Protein AF-A0A6B3C8F9-F1 (afdb_monomer)

Secondary structure (DSSP, 8-state):
-HHHHHHHHHHHHTTS-HHHHT----S----EEE---TTS-HHHHHHHHHHHHHTT-SEEEEE---SSHHHHHHHHHHHHHHHTT--EEEE-TT---HHHHHHHHHHHGGG--S-EE--S-TT-HHHHHHHHTT-SS-EEE-TT---HHHHHHHHHTT--SEE---TTT-

Structure (mmCIF, N/CA/C/O backbone):
data_AF-A0A6B3C8F9-F1
#
_entry.id   AF-A0A6B3C8F9-F1
#
loop_
_atom_site.group_PDB
_atom_site.id
_atom_site.type_symbol
_atom_site.label_atom_id
_atom_site.label_alt_id
_atom_site.label_comp_id
_atom_site.label_asym_id
_atom_site.label_entity_id
_atom_site.label_seq_id
_atom_site.pdbx_PDB_ins_code
_atom_site.Cartn_x
_atom_site.Cartn_y
_atom_site.Cartn_z
_atom_site.occupancy
_atom_site.B_iso_or_equiv
_atom_site.auth_seq_id
_atom_site.auth_comp_id
_atom_site.auth_asym_id
_atom_site.auth_atom_id
_atom_site.pdbx_PDB_model_num
ATOM 1 N N . ALA A 1 1 ? -6.587 15.808 13.532 1.00 90.06 1 ALA A N 1
ATOM 2 C CA . ALA A 1 1 ? -5.913 16.178 14.806 1.00 90.06 1 ALA A CA 1
ATOM 3 C C . ALA A 1 1 ? -6.893 16.404 15.962 1.00 90.06 1 ALA A C 1
ATOM 5 O O . ALA A 1 1 ? -6.823 15.661 16.931 1.00 90.06 1 ALA A O 1
ATOM 6 N N . VAL A 1 2 ? -7.802 17.388 15.885 1.00 97.06 2 VAL A N 1
ATOM 7 C CA . VAL A 1 2 ? -8.781 17.648 16.966 1.00 97.06 2 VAL A CA 1
ATOM 8 C C . VAL A 1 2 ? -9.699 16.448 17.201 1.00 97.06 2 VAL A C 1
ATOM 10 O O . VAL A 1 2 ? -9.860 16.037 18.341 1.00 97.06 2 VAL A O 1
ATOM 13 N N . ASP A 1 3 ? -10.229 15.847 16.134 1.00 96.31 3 ASP A N 1
ATOM 14 C CA . ASP A 1 3 ? -11.099 14.667 16.228 1.00 96.31 3 ASP A CA 1
ATOM 15 C C . ASP A 1 3 ? -10.426 13.495 16.972 1.00 96.31 3 ASP A C 1
ATOM 17 O O . ASP A 1 3 ? -10.967 12.990 17.952 1.00 96.31 3 ASP A O 1
ATOM 21 N N . ILE A 1 4 ? -9.177 13.164 16.615 1.00 97.12 4 ILE A N 1
ATOM 22 C CA . ILE A 1 4 ? -8.362 12.158 17.322 1.00 97.12 4 ILE A CA 1
ATOM 23 C C . ILE A 1 4 ? -8.268 12.466 18.825 1.00 97.12 4 ILE A C 1
ATOM 25 O O . ILE A 1 4 ? -8.414 11.564 19.648 1.00 97.12 4 ILE A O 1
ATOM 29 N N . ALA A 1 5 ? -8.039 13.730 19.198 1.00 97.50 5 ALA A N 1
ATOM 30 C CA . ALA A 1 5 ? -7.955 14.127 20.604 1.00 97.50 5 ALA A CA 1
ATOM 31 C C . ALA A 1 5 ? -9.301 13.975 21.336 1.00 97.50 5 ALA A C 1
ATOM 33 O O . ALA A 1 5 ? -9.321 13.585 22.502 1.00 97.50 5 ALA A O 1
ATOM 34 N N . VAL A 1 6 ? -10.420 14.241 20.656 1.00 98.06 6 VAL A N 1
ATOM 35 C CA . VAL A 1 6 ? -11.769 14.032 21.204 1.00 98.06 6 VAL A CA 1
ATOM 36 C C . VAL A 1 6 ? -12.034 12.544 21.434 1.00 98.06 6 VAL A C 1
ATOM 38 O O . VAL A 1 6 ? -12.505 12.173 22.508 1.00 98.06 6 VAL A O 1
ATOM 41 N N . TRP A 1 7 ? -11.686 11.680 20.477 1.00 98.00 7 TRP A N 1
ATOM 42 C CA . TRP A 1 7 ? -11.837 10.230 20.629 1.00 98.00 7 TRP A CA 1
ATOM 43 C C . TRP A 1 7 ? -10.957 9.648 21.737 1.00 98.00 7 TRP A C 1
ATOM 45 O O . TRP A 1 7 ? -11.421 8.804 22.505 1.00 98.00 7 TRP A O 1
ATOM 55 N N . ASP A 1 8 ? -9.714 10.118 21.861 1.00 98.00 8 ASP A N 1
ATOM 56 C CA . ASP A 1 8 ? -8.815 9.746 22.957 1.00 98.00 8 ASP A CA 1
ATOM 57 C C . ASP A 1 8 ? -9.386 10.169 24.322 1.00 98.00 8 ASP A C 1
ATOM 59 O O . ASP A 1 8 ? -9.448 9.357 25.249 1.00 98.00 8 ASP A O 1
ATOM 63 N N . ALA A 1 9 ? -9.878 11.408 24.439 1.00 98.31 9 ALA A N 1
ATOM 64 C CA . ALA A 1 9 ? -10.509 11.898 25.662 1.00 98.31 9 ALA A CA 1
ATOM 65 C C . ALA A 1 9 ? -11.756 11.079 26.033 1.00 98.31 9 ALA A C 1
ATOM 67 O O . ALA A 1 9 ? -11.899 10.673 27.186 1.00 98.31 9 ALA A O 1
ATOM 68 N N . LEU A 1 10 ? -12.612 10.771 25.055 1.00 98.50 10 LEU A N 1
ATOM 69 C CA . LEU A 1 10 ? -13.823 9.974 25.255 1.00 98.50 10 LEU A CA 1
ATOM 70 C C . LEU A 1 10 ? -13.508 8.538 25.706 1.00 98.50 10 LEU A C 1
ATOM 72 O O . LEU A 1 10 ? -14.166 8.010 26.604 1.00 98.50 10 LEU A O 1
ATOM 76 N N . ALA A 1 11 ? -12.502 7.897 25.106 1.00 98.38 11 ALA A N 1
ATOM 77 C CA . ALA A 1 11 ? -12.069 6.557 25.497 1.00 98.38 11 ALA A CA 1
ATOM 78 C C . ALA A 1 11 ? -11.537 6.538 26.941 1.00 98.38 11 ALA A C 1
ATOM 80 O O . ALA A 1 11 ? -11.911 5.668 27.733 1.00 98.38 11 ALA A O 1
ATOM 81 N N . LYS A 1 12 ? -10.734 7.547 27.309 1.00 98.44 12 LYS A N 1
ATOM 82 C CA . LYS A 1 12 ? -10.203 7.723 28.669 1.00 98.44 12 LYS A CA 1
ATOM 83 C C . LYS A 1 12 ? -11.298 7.991 29.697 1.00 98.44 12 LYS A C 1
ATOM 85 O O . LYS A 1 12 ? -11.279 7.365 30.752 1.00 98.44 12 LYS A O 1
ATOM 90 N N . GLU A 1 13 ? -12.258 8.862 29.389 1.00 98.50 13 GLU A N 1
ATOM 91 C CA . GLU A 1 13 ? -13.405 9.150 30.262 1.00 98.50 13 GLU A CA 1
ATOM 92 C C . GLU A 1 13 ? -14.216 7.881 30.553 1.00 98.50 13 GLU A C 1
ATOM 94 O O . GLU A 1 13 ? -14.624 7.638 31.687 1.00 98.50 13 GLU A O 1
ATOM 99 N N . ARG A 1 14 ? -14.403 7.030 29.539 1.00 97.94 14 ARG A N 1
ATOM 100 C CA . ARG A 1 14 ? -15.131 5.761 29.668 1.00 97.94 14 ARG A CA 1
ATOM 101 C C . ARG A 1 14 ? -14.298 4.619 30.249 1.00 97.94 14 ARG A C 1
ATOM 103 O O . ARG A 1 14 ? -14.850 3.550 30.495 1.00 97.94 14 ARG A O 1
ATOM 110 N N . GLY A 1 15 ? -12.995 4.814 30.451 1.00 98.31 15 GLY A N 1
ATOM 111 C CA . GLY A 1 15 ? -12.092 3.787 30.967 1.00 98.31 15 GLY A CA 1
ATOM 112 C C . GLY A 1 15 ? -11.953 2.564 30.055 1.00 98.31 15 GLY A C 1
ATOM 113 O O . GLY A 1 15 ? -11.697 1.469 30.552 1.00 98.31 15 GLY A O 1
ATOM 114 N N . VAL A 1 16 ? -12.135 2.724 28.739 1.00 98.19 16 VAL A N 1
ATOM 115 C CA . VAL A 1 16 ? -12.044 1.627 27.759 1.00 98.19 16 VAL A CA 1
ATOM 116 C C . VAL A 1 16 ? -10.982 1.916 26.695 1.00 98.19 16 VAL A C 1
ATOM 118 O O . VAL A 1 16 ? -10.763 3.077 26.347 1.00 98.19 16 VAL A O 1
ATOM 121 N N . PRO A 1 17 ? -10.321 0.892 26.128 1.00 97.38 17 PRO A N 1
ATOM 122 C CA . PRO A 1 17 ? -9.465 1.079 24.961 1.00 97.38 17 PRO A CA 1
ATOM 123 C C . PRO A 1 17 ? -10.244 1.657 23.770 1.00 97.38 17 PRO A C 1
ATOM 125 O O . PRO A 1 17 ? -11.387 1.271 23.521 1.00 97.38 17 PRO A O 1
ATOM 128 N N . LEU A 1 18 ? -9.603 2.519 22.971 1.00 96.69 18 LEU A N 1
ATOM 129 C CA . LEU A 1 18 ? -10.226 3.120 21.781 1.00 96.69 18 LEU A CA 1
ATOM 130 C C . LEU A 1 18 ? -10.775 2.061 20.810 1.00 96.69 18 LEU A C 1
ATOM 132 O O . LEU A 1 18 ? -11.856 2.231 20.259 1.00 96.69 18 LEU A O 1
ATOM 136 N N . ALA A 1 19 ? -10.062 0.944 20.641 1.00 96.56 19 ALA A N 1
ATOM 137 C CA . ALA A 1 19 ? -10.514 -0.156 19.794 1.00 96.56 19 ALA A CA 1
ATOM 138 C C . ALA A 1 19 ? -11.876 -0.717 20.236 1.00 96.56 19 ALA A C 1
ATOM 140 O O . ALA A 1 19 ? -12.696 -1.039 19.385 1.00 96.56 19 ALA A O 1
ATOM 141 N N . ASP A 1 20 ? -12.140 -0.803 21.542 1.00 96.94 20 ASP A N 1
ATOM 142 C CA . ASP A 1 20 ? -13.417 -1.298 22.066 1.00 96.94 20 ASP A CA 1
ATOM 143 C C . ASP A 1 20 ? -14.528 -0.268 21.877 1.00 96.94 20 ASP A C 1
ATOM 145 O O . ASP A 1 20 ? -15.637 -0.620 21.479 1.00 96.94 20 ASP A O 1
ATOM 149 N N . LEU A 1 21 ? -14.205 1.015 22.062 1.00 97.12 21 LEU A N 1
ATOM 150 C CA . LEU A 1 21 ? -15.125 2.117 21.792 1.00 97.12 21 LEU A CA 1
ATOM 151 C C . LEU A 1 21 ? -15.558 2.173 20.314 1.00 97.12 21 LEU A C 1
ATOM 153 O O . LEU A 1 21 ? -16.713 2.484 20.032 1.00 97.12 21 LEU A O 1
ATOM 157 N N . LEU A 1 22 ? -14.652 1.844 19.387 1.00 95.56 22 LEU A N 1
ATOM 158 C CA . LEU A 1 22 ? -14.907 1.792 17.942 1.00 95.56 22 LEU A CA 1
ATOM 159 C C . LEU A 1 22 ? -15.475 0.444 17.457 1.00 95.56 22 LEU A C 1
ATOM 161 O O . LEU A 1 22 ? -15.745 0.291 16.267 1.00 95.56 22 LEU A O 1
ATOM 165 N N . GLY A 1 23 ? -15.670 -0.529 18.352 1.00 96.62 23 GLY A N 1
ATOM 166 C CA . GLY A 1 23 ? -16.194 -1.853 18.014 1.00 96.62 23 GLY A CA 1
ATOM 167 C C . GLY A 1 23 ? -15.110 -2.839 17.578 1.00 96.62 23 GLY A C 1
ATOM 168 O O . GLY A 1 23 ? -15.060 -3.260 16.422 1.00 96.62 23 GLY A O 1
ATOM 169 N N . ARG A 1 24 ? -14.241 -3.240 18.512 1.00 97.00 24 ARG A N 1
ATOM 170 C CA . ARG A 1 24 ? -13.193 -4.245 18.286 1.00 97.00 24 ARG A CA 1
ATOM 171 C C . ARG A 1 24 ? -13.794 -5.525 17.702 1.00 97.00 24 ARG A C 1
ATOM 173 O O . ARG A 1 24 ? -14.660 -6.149 18.304 1.00 97.00 24 ARG A O 1
ATOM 180 N N . VAL A 1 25 ? -13.256 -5.963 16.564 1.00 97.12 25 VAL A N 1
ATOM 181 C CA . VAL A 1 25 ? -13.642 -7.230 15.906 1.00 97.12 25 VAL A CA 1
ATOM 182 C C . VAL A 1 25 ? -12.536 -8.290 15.914 1.00 97.12 25 VAL A C 1
ATOM 184 O O . VAL A 1 25 ? -12.744 -9.404 15.442 1.00 97.12 25 VAL A O 1
ATOM 187 N N . ARG A 1 26 ? -11.335 -7.945 16.393 1.00 96.25 26 ARG A N 1
ATOM 188 C CA . ARG A 1 26 ? -10.177 -8.845 16.495 1.00 96.25 26 ARG A CA 1
ATOM 189 C C . ARG A 1 26 ? -9.165 -8.319 17.507 1.00 96.25 26 ARG A C 1
ATOM 191 O O . ARG A 1 26 ? -9.064 -7.111 17.705 1.00 96.25 26 ARG A O 1
ATOM 198 N N . ASP A 1 27 ? -8.368 -9.219 18.071 1.00 96.06 27 ASP A N 1
ATOM 199 C CA . ASP A 1 27 ? -7.343 -8.864 19.064 1.00 96.06 27 ASP A CA 1
ATOM 200 C C . ASP A 1 27 ? -5.989 -8.511 18.451 1.00 96.06 27 ASP A C 1
ATOM 202 O O . ASP A 1 27 ? -5.153 -7.883 19.100 1.00 96.06 27 ASP A O 1
ATOM 206 N N . ARG A 1 2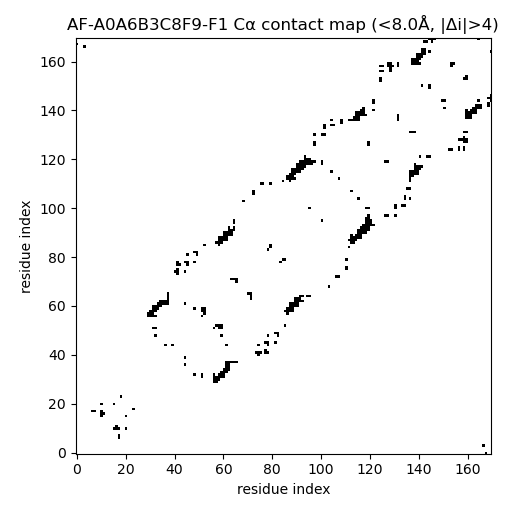8 ? -5.750 -8.939 17.208 1.00 95.62 28 ARG A N 1
ATOM 207 C CA . ARG A 1 28 ? -4.486 -8.748 16.493 1.00 95.62 28 ARG A CA 1
ATOM 208 C C . ARG A 1 28 ? -4.747 -8.430 15.028 1.00 95.62 28 ARG A C 1
ATOM 210 O O . ARG A 1 28 ? -5.705 -8.931 14.440 1.00 95.62 28 ARG A O 1
ATOM 217 N N . VAL A 1 29 ? -3.874 -7.616 14.447 1.00 95.88 29 VAL A N 1
ATOM 218 C CA . VAL A 1 29 ? -3.837 -7.304 13.014 1.00 95.88 29 VAL A CA 1
ATOM 219 C C . VAL A 1 29 ? -2.466 -7.689 12.461 1.00 95.88 29 VAL A C 1
ATOM 221 O O . VAL A 1 29 ? -1.465 -7.444 13.138 1.00 95.88 29 VAL A O 1
ATOM 224 N N . PRO A 1 30 ? -2.388 -8.311 11.272 1.00 96.25 30 PRO A N 1
ATOM 225 C CA . PRO A 1 30 ? -1.108 -8.522 10.615 1.00 96.25 30 PRO A CA 1
ATOM 226 C C . PRO A 1 30 ? -0.500 -7.169 10.239 1.00 96.25 30 PRO A C 1
ATOM 228 O O . PRO A 1 30 ? -1.201 -6.271 9.774 1.00 96.25 30 PRO A O 1
ATOM 231 N N . LEU A 1 31 ? 0.808 -7.040 10.435 1.00 97.69 31 LEU A N 1
ATOM 232 C CA . LEU A 1 31 ? 1.581 -5.882 10.002 1.00 97.69 31 LEU A CA 1
ATOM 233 C C . LEU A 1 31 ? 2.453 -6.276 8.815 1.00 97.69 31 LEU A C 1
ATOM 235 O O . LEU A 1 31 ? 2.855 -7.433 8.688 1.00 97.69 31 LEU A O 1
ATOM 239 N N . TYR A 1 32 ? 2.793 -5.302 7.982 1.00 98.19 32 TYR A N 1
ATOM 240 C CA . TYR A 1 32 ? 3.776 -5.465 6.920 1.00 98.19 32 TYR A CA 1
ATOM 241 C C . TYR A 1 32 ? 4.908 -4.453 7.092 1.00 98.19 32 TYR A C 1
ATOM 243 O O . TYR A 1 32 ? 4.689 -3.341 7.571 1.00 98.19 32 TYR A O 1
ATOM 251 N N . GLY A 1 33 ? 6.120 -4.849 6.714 1.00 98.00 33 GLY A N 1
ATOM 252 C CA . GLY A 1 33 ? 7.266 -3.949 6.686 1.00 98.00 33 GLY A CA 1
ATOM 253 C C . GLY A 1 33 ? 7.129 -2.959 5.532 1.00 98.00 33 GLY A C 1
ATOM 254 O O . GLY A 1 33 ? 6.828 -3.362 4.413 1.00 98.00 33 GLY A O 1
ATOM 255 N N . SER A 1 34 ? 7.308 -1.669 5.792 1.00 95.75 34 SER A N 1
ATOM 256 C CA . SER A 1 34 ? 7.147 -0.608 4.793 1.00 95.75 34 SER A CA 1
ATOM 257 C C . SER A 1 34 ? 8.282 0.398 4.933 1.00 95.75 34 SER A C 1
ATOM 259 O O . SER A 1 34 ? 8.613 0.799 6.049 1.00 95.75 34 SER A O 1
ATOM 261 N N . GLY A 1 35 ? 8.884 0.809 3.817 1.00 88.38 35 GLY A N 1
ATOM 262 C CA . GLY A 1 35 ? 10.006 1.746 3.813 1.00 88.38 35 GLY A CA 1
ATOM 263 C C . GLY A 1 35 ? 9.998 2.676 2.605 1.00 88.38 35 GLY A C 1
ATOM 264 O O . GLY A 1 35 ? 9.544 2.309 1.524 1.00 88.38 35 GLY A O 1
ATOM 265 N N . ILE A 1 36 ? 10.528 3.890 2.780 1.00 92.38 36 ILE A N 1
ATOM 266 C CA . ILE A 1 36 ? 10.819 4.819 1.679 1.00 92.38 36 ILE A CA 1
ATOM 267 C C . ILE A 1 36 ? 12.214 4.471 1.161 1.00 92.38 36 ILE A C 1
ATOM 269 O O . ILE A 1 36 ? 13.212 4.959 1.678 1.00 92.38 36 ILE A O 1
ATOM 273 N N . ASN A 1 37 ? 12.277 3.554 0.196 1.00 92.31 37 ASN A N 1
ATOM 274 C CA . ASN A 1 37 ? 13.520 2.880 -0.190 1.00 92.31 37 ASN A CA 1
ATOM 275 C C . ASN A 1 37 ? 13.830 2.951 -1.693 1.00 92.31 37 ASN A C 1
ATOM 277 O O . ASN A 1 37 ? 14.627 2.164 -2.201 1.00 92.31 37 ASN A O 1
ATOM 281 N N . LEU A 1 38 ? 13.223 3.899 -2.418 1.00 95.06 38 LEU A N 1
ATOM 282 C CA . LEU A 1 38 ? 13.446 4.070 -3.860 1.00 95.06 38 LEU A CA 1
ATOM 283 C C . LEU A 1 38 ? 14.912 4.408 -4.187 1.00 95.06 38 LEU A C 1
ATOM 285 O O . LEU A 1 38 ? 15.417 4.047 -5.244 1.00 95.06 38 LEU A O 1
ATOM 289 N N . ASN A 1 39 ? 15.601 5.094 -3.277 1.00 94.19 39 ASN A N 1
ATOM 290 C CA . ASN A 1 39 ? 16.998 5.501 -3.416 1.00 94.19 39 ASN A CA 1
ATOM 291 C C . ASN A 1 39 ? 18.011 4.400 -3.063 1.00 94.19 39 ASN A C 1
ATOM 293 O O . ASN A 1 39 ? 19.194 4.589 -3.330 1.00 94.19 39 ASN A O 1
ATOM 297 N N . LEU A 1 40 ? 17.572 3.301 -2.447 1.00 94.44 40 LEU A N 1
ATOM 298 C CA . LEU A 1 40 ? 18.452 2.211 -2.029 1.00 94.44 40 LEU A CA 1
ATOM 299 C C . LEU A 1 40 ? 18.818 1.302 -3.207 1.00 94.44 40 LEU A C 1
ATOM 301 O O . LEU A 1 40 ? 18.054 1.174 -4.175 1.00 94.44 40 LEU A O 1
ATOM 305 N N . SER A 1 41 ? 19.969 0.639 -3.102 1.00 94.94 41 SER A N 1
ATOM 306 C CA . SER A 1 41 ? 20.364 -0.412 -4.041 1.00 94.94 41 SER A CA 1
ATOM 307 C C . SER A 1 41 ? 19.441 -1.629 -3.934 1.00 94.94 41 SER A C 1
ATOM 309 O O . SER A 1 41 ? 18.692 -1.794 -2.966 1.00 94.94 41 SER A O 1
ATOM 311 N N . ALA A 1 42 ? 19.484 -2.516 -4.929 1.00 95.12 42 ALA A N 1
ATOM 312 C CA . ALA A 1 42 ? 18.702 -3.746 -4.876 1.00 95.12 42 ALA A CA 1
ATOM 313 C C . ALA A 1 42 ? 19.104 -4.616 -3.673 1.00 95.12 42 ALA A C 1
ATOM 315 O O . ALA A 1 42 ? 18.243 -5.175 -3.000 1.00 95.12 42 ALA A O 1
ATOM 316 N N . GLU A 1 43 ? 20.398 -4.681 -3.367 1.00 96.94 43 GLU A N 1
ATOM 317 C CA . GLU A 1 43 ? 20.948 -5.472 -2.268 1.00 96.94 43 GLU A CA 1
ATOM 318 C C . GLU A 1 43 ? 20.480 -4.937 -0.907 1.00 96.94 43 GLU A C 1
ATOM 320 O O . GLU A 1 43 ? 20.056 -5.711 -0.050 1.00 96.94 43 GLU A O 1
ATOM 325 N N . GLU A 1 44 ? 20.468 -3.614 -0.724 1.00 97.50 44 GLU A N 1
ATOM 326 C CA . GLU A 1 44 ? 19.973 -2.975 0.501 1.00 97.50 44 GLU A CA 1
ATOM 327 C C . GLU A 1 44 ? 18.477 -3.240 0.723 1.00 97.50 44 GLU A C 1
ATOM 329 O O . GLU A 1 44 ? 18.057 -3.560 1.839 1.00 97.50 44 GLU A O 1
ATOM 334 N N . VAL A 1 45 ? 17.662 -3.155 -0.335 1.00 97.06 45 VAL A N 1
ATOM 335 C CA . VAL A 1 45 ? 16.224 -3.451 -0.240 1.00 97.06 45 VAL A CA 1
ATOM 336 C C . VAL A 1 45 ? 15.985 -4.935 0.044 1.00 97.06 45 VAL A C 1
ATOM 338 O O . VAL A 1 45 ? 15.117 -5.268 0.850 1.00 97.06 45 VAL A O 1
ATOM 341 N N . VAL A 1 46 ? 16.762 -5.835 -0.565 1.00 98.31 46 VAL A N 1
ATOM 342 C CA . VAL A 1 46 ? 16.682 -7.279 -0.295 1.00 98.31 46 VAL A CA 1
ATOM 343 C C . VAL A 1 46 ? 16.941 -7.574 1.180 1.00 98.31 46 VAL A C 1
ATOM 345 O O . VAL A 1 46 ? 16.155 -8.294 1.799 1.00 98.31 46 VAL A O 1
ATOM 348 N N . GLU A 1 47 ? 17.997 -7.007 1.765 1.00 98.31 47 GLU A N 1
ATOM 349 C CA . GLU A 1 47 ? 18.305 -7.216 3.183 1.00 98.31 47 GLU A CA 1
ATOM 350 C C . GLU A 1 47 ? 17.229 -6.618 4.099 1.00 98.31 47 GLU A C 1
ATOM 352 O O . GLU A 1 47 ? 16.832 -7.254 5.077 1.00 98.31 47 GLU A O 1
ATOM 357 N N . GLN A 1 48 ? 16.663 -5.462 3.743 1.00 98.00 48 GLN A N 1
ATOM 358 C CA . GLN A 1 48 ? 15.534 -4.883 4.473 1.00 98.00 48 GLN A CA 1
ATOM 359 C C . GLN A 1 48 ? 14.302 -5.810 4.461 1.00 98.00 48 GLN A C 1
ATOM 361 O O . GLN A 1 48 ? 13.704 -6.062 5.510 1.00 98.00 48 GLN A O 1
ATOM 366 N N . VAL A 1 49 ? 13.945 -6.373 3.300 1.00 98.50 49 VAL A N 1
ATOM 367 C CA . VAL A 1 49 ? 12.806 -7.300 3.175 1.00 98.50 49 VAL A CA 1
ATOM 368 C C . VAL A 1 49 ? 13.061 -8.613 3.921 1.00 98.50 49 VAL A C 1
ATOM 370 O O . VAL A 1 49 ? 12.150 -9.128 4.576 1.00 98.50 49 VAL A O 1
ATOM 373 N N . LYS A 1 50 ? 14.290 -9.146 3.883 1.00 98.50 50 LYS A N 1
ATOM 374 C CA . LYS A 1 50 ? 14.682 -10.311 4.695 1.00 98.50 50 LYS A CA 1
ATOM 375 C C . LYS A 1 50 ? 14.544 -10.030 6.188 1.00 98.50 50 LYS A C 1
ATOM 377 O O . LYS A 1 50 ? 14.020 -10.885 6.897 1.00 98.50 50 LYS A O 1
ATOM 382 N N . GLY A 1 51 ? 14.968 -8.849 6.639 1.00 98.44 51 GLY A N 1
ATOM 383 C CA . GLY A 1 51 ? 14.826 -8.404 8.025 1.00 98.44 51 GLY A CA 1
ATOM 384 C C . GLY A 1 51 ? 13.368 -8.429 8.479 1.00 98.44 51 GLY A C 1
ATOM 385 O O . GLY A 1 51 ? 13.035 -9.132 9.426 1.00 98.44 51 GLY A O 1
ATOM 386 N N . TRP A 1 52 ? 12.465 -7.785 7.733 1.00 98.56 52 TRP A N 1
ATOM 387 C CA . TRP A 1 52 ? 11.034 -7.805 8.066 1.00 98.56 52 TRP A CA 1
ATOM 388 C C . TRP A 1 52 ? 10.437 -9.215 8.070 1.00 98.56 52 TRP A C 1
ATOM 390 O O . TRP A 1 52 ? 9.641 -9.554 8.945 1.00 98.56 52 TRP A O 1
ATOM 400 N N . LYS A 1 53 ? 10.832 -10.070 7.123 1.00 98.44 53 LYS A N 1
ATOM 401 C CA . LYS A 1 53 ? 10.400 -11.472 7.121 1.00 98.44 53 LYS A CA 1
ATOM 402 C C . LYS A 1 53 ? 10.894 -12.217 8.368 1.00 98.44 53 LYS A C 1
ATOM 404 O O . LYS A 1 53 ? 10.134 -12.988 8.949 1.00 98.44 53 LYS A O 1
ATOM 409 N N . ALA A 1 54 ? 12.143 -11.998 8.779 1.00 98.44 54 ALA A N 1
ATOM 410 C CA . ALA A 1 54 ? 12.728 -12.612 9.972 1.00 98.44 54 ALA A CA 1
ATOM 411 C C . ALA A 1 54 ? 12.073 -12.112 11.272 1.00 98.44 54 ALA A C 1
ATOM 413 O O . ALA A 1 54 ? 11.855 -12.907 12.184 1.00 98.44 54 ALA A O 1
ATOM 414 N N . ASP A 1 55 ? 11.681 -10.837 11.316 1.00 98.25 55 ASP A N 1
ATOM 415 C CA . ASP A 1 55 ? 10.951 -10.220 12.433 1.00 98.25 55 ASP A CA 1
ATOM 416 C C . ASP A 1 55 ? 9.487 -10.697 12.542 1.00 98.25 55 ASP A C 1
ATOM 418 O O . ASP A 1 55 ? 8.784 -10.359 13.495 1.00 98.25 55 ASP A O 1
ATOM 422 N N . GLY A 1 56 ? 9.008 -11.495 11.580 1.00 98.00 56 GLY A N 1
ATOM 423 C CA . GLY A 1 56 ? 7.670 -12.085 11.599 1.00 98.00 56 GLY A CA 1
ATOM 424 C C . GLY A 1 56 ? 6.567 -11.181 11.050 1.00 98.00 56 GLY A C 1
ATOM 425 O O . GLY A 1 56 ? 5.389 -11.426 11.326 1.00 98.00 56 GLY A O 1
ATOM 426 N N . TYR A 1 57 ? 6.913 -10.154 10.266 1.00 98.50 57 TYR A N 1
ATOM 427 C CA . TYR A 1 57 ? 5.913 -9.405 9.506 1.00 98.50 57 TYR A CA 1
ATOM 428 C C . TYR A 1 57 ? 5.206 -10.324 8.497 1.00 98.50 57 TYR A C 1
ATOM 430 O O . TYR A 1 57 ? 5.762 -11.303 8.000 1.00 98.50 57 TYR A O 1
ATOM 438 N N . PHE A 1 58 ? 3.945 -10.011 8.201 1.00 98.25 58 PHE A N 1
ATOM 439 C CA . PHE A 1 58 ? 3.127 -10.782 7.264 1.00 98.25 58 PHE A CA 1
ATOM 440 C C . PHE A 1 58 ? 3.562 -10.576 5.808 1.00 98.25 58 PHE A C 1
ATOM 442 O O . PHE A 1 58 ? 3.463 -11.491 4.991 1.00 98.25 58 PHE A O 1
ATOM 449 N N . ALA A 1 59 ? 4.009 -9.363 5.486 1.00 98.50 59 ALA A N 1
ATOM 450 C CA . ALA A 1 59 ? 4.371 -8.949 4.139 1.00 98.50 59 ALA A CA 1
ATOM 451 C C . ALA A 1 59 ? 5.426 -7.831 4.162 1.00 98.50 59 ALA A C 1
ATOM 453 O O . ALA A 1 59 ? 5.786 -7.315 5.226 1.00 98.50 59 ALA A O 1
ATOM 454 N N . ALA A 1 60 ? 5.895 -7.426 2.986 1.00 98.62 60 ALA A N 1
ATOM 455 C CA . ALA A 1 60 ? 6.700 -6.222 2.800 1.00 98.62 60 ALA A CA 1
ATOM 456 C C . ALA A 1 60 ? 6.134 -5.335 1.684 1.00 98.62 60 ALA A C 1
ATOM 458 O O . ALA A 1 60 ? 5.545 -5.840 0.733 1.00 98.62 60 ALA A O 1
ATOM 459 N N . LYS A 1 61 ? 6.355 -4.022 1.775 1.00 98.62 61 LYS A N 1
ATOM 460 C CA . LYS A 1 61 ? 6.065 -3.043 0.724 1.00 98.62 61 LYS A CA 1
ATOM 461 C C . LYS A 1 61 ? 7.322 -2.246 0.386 1.00 98.62 61 LYS A C 1
ATOM 463 O O . LYS A 1 61 ? 7.988 -1.732 1.286 1.00 98.62 61 LYS A O 1
ATOM 468 N N . VAL A 1 62 ? 7.632 -2.128 -0.902 1.00 98.44 62 VAL A N 1
ATOM 469 C CA . VAL A 1 62 ? 8.801 -1.382 -1.400 1.00 98.44 62 VAL A CA 1
ATOM 470 C C . VAL A 1 62 ? 8.398 -0.326 -2.425 1.00 98.44 62 VAL A C 1
ATOM 472 O O . VAL A 1 62 ? 7.361 -0.438 -3.075 1.00 98.44 62 VAL A O 1
ATOM 475 N N . LYS A 1 63 ? 9.217 0.715 -2.571 1.00 98.44 63 LYS A N 1
ATOM 476 C CA . LYS A 1 63 ? 8.971 1.804 -3.518 1.00 98.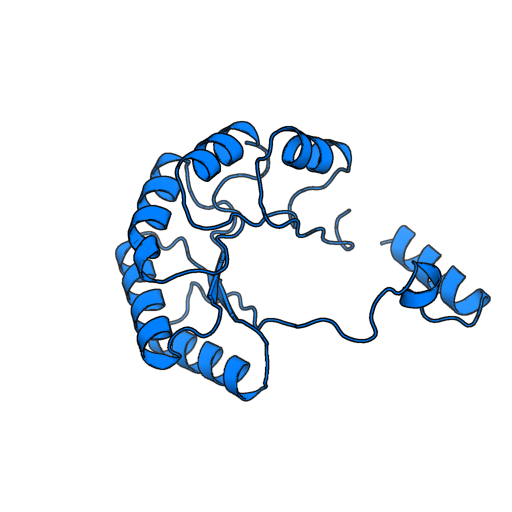44 63 LYS A CA 1
ATOM 477 C C . LYS A 1 63 ? 9.436 1.442 -4.927 1.00 98.44 63 LYS A C 1
ATOM 479 O O . LYS A 1 63 ? 10.555 0.948 -5.111 1.00 98.44 63 LYS A O 1
ATOM 484 N N . VAL A 1 64 ? 8.596 1.781 -5.897 1.00 98.38 64 VAL A N 1
ATOM 485 C CA . VAL A 1 64 ? 8.850 1.729 -7.344 1.00 98.38 64 VAL A CA 1
ATOM 486 C C . VAL A 1 64 ? 8.577 3.106 -7.957 1.00 98.38 64 VAL A C 1
ATOM 488 O O . VAL A 1 64 ? 8.206 4.039 -7.247 1.00 98.38 64 VAL A O 1
ATOM 491 N N . GLY A 1 65 ? 8.781 3.257 -9.262 1.00 96.88 65 GLY A N 1
ATOM 492 C CA . GLY A 1 65 ? 8.702 4.547 -9.947 1.00 96.88 65 GLY A CA 1
ATOM 493 C C . GLY A 1 65 ? 10.074 5.150 -10.234 1.00 96.88 65 GLY A C 1
ATOM 494 O O . GLY A 1 65 ? 10.219 6.373 -10.264 1.00 96.88 65 GLY A O 1
ATOM 495 N N . LYS A 1 66 ? 11.090 4.305 -10.439 1.00 96.69 66 LYS A N 1
ATOM 496 C CA . LYS A 1 66 ? 12.378 4.727 -10.997 1.00 96.69 66 LYS A CA 1
ATOM 497 C C . LYS A 1 66 ? 12.183 5.341 -12.394 1.00 96.69 66 LYS A C 1
ATOM 499 O O . LYS A 1 66 ? 11.228 4.987 -13.088 1.00 96.69 66 LYS A O 1
ATOM 504 N N . PRO A 1 67 ? 13.087 6.237 -12.841 1.00 95.06 67 PRO A N 1
ATOM 505 C CA . PRO A 1 67 ? 13.056 6.753 -14.211 1.00 95.06 67 PRO A CA 1
ATOM 506 C C . PRO A 1 67 ? 13.137 5.648 -15.273 1.00 95.06 67 PRO A C 1
ATOM 508 O O . PRO A 1 67 ? 12.477 5.755 -16.305 1.00 95.06 67 PRO A O 1
ATOM 511 N N . ASP A 1 68 ? 13.920 4.599 -15.006 1.00 96.56 68 ASP A N 1
ATOM 512 C CA . ASP A 1 68 ? 13.972 3.382 -15.811 1.00 96.56 68 ASP A CA 1
ATOM 513 C C . ASP A 1 68 ? 13.173 2.261 -15.131 1.00 96.56 68 ASP A C 1
ATOM 515 O O . ASP A 1 68 ? 13.461 1.866 -14.000 1.00 96.56 68 ASP A O 1
ATOM 519 N N . LEU A 1 69 ? 12.169 1.735 -15.836 1.00 97.38 69 LEU A N 1
ATOM 520 C CA . LEU A 1 69 ? 11.338 0.632 -15.359 1.00 97.38 69 LEU A CA 1
ATOM 521 C C . LEU A 1 69 ? 12.157 -0.650 -15.149 1.00 97.38 69 LEU A C 1
ATOM 523 O O . LEU A 1 69 ? 11.829 -1.435 -14.259 1.00 97.38 69 LEU A O 1
ATOM 527 N N . GLU A 1 70 ? 13.217 -0.870 -15.931 1.00 97.25 70 GLU A N 1
ATOM 528 C CA . GLU A 1 70 ? 14.044 -2.070 -15.787 1.00 97.25 70 GLU A CA 1
ATOM 529 C C . GLU A 1 70 ? 14.759 -2.117 -14.436 1.00 97.25 70 GLU A C 1
ATOM 531 O O . GLU A 1 70 ? 14.892 -3.200 -13.869 1.00 97.25 70 GLU A O 1
ATOM 536 N N . GLU A 1 71 ? 15.130 -0.964 -13.865 1.00 97.19 71 GLU A N 1
ATOM 537 C CA . GLU A 1 71 ? 15.694 -0.913 -12.512 1.00 97.19 71 GLU A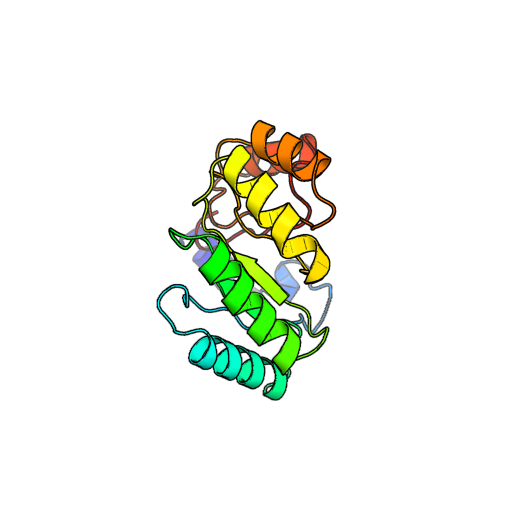 CA 1
ATOM 538 C C . GLU A 1 71 ? 14.698 -1.448 -11.476 1.00 97.19 71 GLU A C 1
ATOM 540 O O . GLU A 1 71 ? 15.075 -2.197 -10.574 1.00 97.19 71 GLU A O 1
ATOM 545 N N . ASP A 1 72 ? 13.417 -1.089 -11.590 1.00 98.12 72 ASP A N 1
ATOM 546 C CA . ASP A 1 72 ? 12.389 -1.598 -10.681 1.00 98.12 72 ASP A CA 1
ATOM 547 C C . ASP A 1 72 ? 12.136 -3.093 -10.902 1.00 98.12 72 ASP A C 1
ATOM 549 O O . ASP A 1 72 ? 12.034 -3.841 -9.929 1.00 98.12 72 ASP A O 1
ATOM 553 N N . VAL A 1 73 ? 12.099 -3.556 -12.156 1.00 98.19 73 VAL A N 1
ATOM 554 C CA . VAL A 1 73 ? 11.972 -4.989 -12.470 1.00 98.19 73 VAL A CA 1
ATOM 555 C C . VAL A 1 73 ? 13.134 -5.781 -11.866 1.00 98.19 73 VAL A C 1
ATOM 557 O O . VAL A 1 73 ? 12.895 -6.798 -11.213 1.00 98.19 73 VAL A O 1
ATOM 560 N N . GLU A 1 74 ? 14.376 -5.322 -12.026 1.00 97.50 74 GLU A N 1
ATOM 561 C CA . GLU A 1 74 ? 15.560 -5.986 -11.473 1.00 97.50 74 GLU A CA 1
ATOM 562 C C . GLU A 1 74 ? 15.505 -6.035 -9.941 1.00 97.50 74 GLU A C 1
ATOM 564 O O . GLU A 1 74 ? 15.679 -7.101 -9.342 1.00 97.50 74 GLU A O 1
ATOM 569 N N . ARG A 1 75 ? 15.203 -4.898 -9.297 1.00 97.75 75 ARG A N 1
ATOM 570 C CA . ARG A 1 75 ? 15.081 -4.798 -7.834 1.00 97.75 75 ARG A CA 1
ATOM 571 C C . ARG A 1 75 ? 14.048 -5.787 -7.301 1.00 97.75 75 ARG A C 1
ATOM 573 O O . ARG A 1 75 ? 14.338 -6.536 -6.368 1.00 97.75 75 ARG A O 1
ATOM 580 N N . LEU A 1 76 ? 12.858 -5.825 -7.897 1.00 98.38 76 LEU A N 1
ATOM 581 C CA . LEU A 1 76 ? 11.794 -6.723 -7.452 1.00 98.38 76 LEU A CA 1
ATOM 582 C C . LEU A 1 76 ? 12.104 -8.195 -7.743 1.00 98.38 76 LEU A C 1
ATOM 584 O O . LEU A 1 76 ? 11.768 -9.056 -6.928 1.00 98.38 76 LEU A O 1
ATOM 588 N N . THR A 1 77 ? 12.778 -8.487 -8.857 1.00 98.38 77 THR A N 1
ATOM 589 C CA . THR A 1 77 ? 13.222 -9.847 -9.193 1.00 98.38 77 THR A CA 1
ATOM 590 C C . THR A 1 77 ? 14.199 -10.364 -8.141 1.00 98.38 77 THR A C 1
ATOM 592 O O . THR A 1 77 ? 13.968 -11.429 -7.572 1.00 98.38 77 THR A O 1
ATOM 595 N N . LYS A 1 78 ? 15.212 -9.567 -7.774 1.00 98.44 78 LYS A N 1
ATOM 596 C CA . LYS A 1 78 ? 16.175 -9.909 -6.712 1.00 98.44 78 LYS A CA 1
ATOM 597 C C . LYS A 1 78 ? 15.499 -10.139 -5.357 1.00 98.44 78 LYS A C 1
ATOM 599 O O . LYS A 1 78 ? 15.850 -11.073 -4.636 1.00 98.44 78 LYS A O 1
ATOM 604 N N . ILE A 1 79 ? 14.494 -9.330 -5.007 1.00 98.31 79 ILE A N 1
ATOM 605 C CA . ILE A 1 79 ? 13.686 -9.561 -3.797 1.00 98.31 79 ILE A CA 1
ATOM 606 C C . ILE A 1 79 ? 12.974 -10.910 -3.895 1.00 98.31 79 ILE A C 1
ATOM 608 O O . ILE A 1 79 ? 13.061 -11.717 -2.968 1.00 98.31 79 ILE A O 1
ATOM 612 N N . ARG A 1 80 ? 12.294 -11.182 -5.012 1.00 98.31 80 ARG A N 1
ATOM 613 C CA . ARG A 1 80 ? 11.534 -12.422 -5.198 1.00 98.31 80 ARG A CA 1
ATOM 614 C C . ARG A 1 80 ? 12.432 -13.660 -5.135 1.00 98.31 80 ARG A C 1
ATOM 616 O O . ARG A 1 80 ? 12.064 -14.623 -4.463 1.00 98.31 80 ARG A O 1
ATOM 623 N N . GLU A 1 81 ? 13.613 -13.616 -5.746 1.00 98.31 81 GLU A N 1
ATOM 624 C CA . GLU A 1 81 ? 14.637 -14.665 -5.649 1.00 98.31 81 GLU A CA 1
ATOM 625 C C . GLU A 1 81 ? 15.084 -14.897 -4.199 1.00 98.31 81 GLU A C 1
ATOM 627 O O . GLU A 1 81 ? 15.214 -16.039 -3.758 1.00 98.31 81 GLU A O 1
ATOM 632 N N . ALA A 1 82 ? 15.269 -13.823 -3.430 1.00 98.25 82 ALA A N 1
ATOM 633 C CA . ALA A 1 82 ? 15.775 -13.897 -2.066 1.00 98.25 82 ALA A CA 1
ATOM 634 C C . ALA A 1 82 ? 14.747 -14.397 -1.038 1.00 98.25 82 ALA A C 1
ATOM 636 O O . ALA A 1 82 ? 15.124 -15.076 -0.079 1.00 98.25 82 ALA A O 1
ATOM 637 N N . VAL A 1 83 ? 13.463 -14.042 -1.183 1.00 97.88 83 VAL A N 1
ATOM 638 C CA . VAL A 1 83 ? 12.437 -14.350 -0.166 1.00 97.88 83 VAL A CA 1
ATOM 639 C C . VAL A 1 83 ? 11.348 -15.322 -0.619 1.00 97.88 83 VAL A C 1
ATOM 641 O O . VAL A 1 83 ? 10.479 -15.663 0.198 1.00 97.88 83 VAL A O 1
ATOM 644 N N . GLY A 1 84 ? 11.412 -15.825 -1.857 1.00 97.75 84 GLY A N 1
ATOM 645 C CA . GLY A 1 84 ? 10.401 -16.708 -2.446 1.00 97.75 84 GLY A CA 1
ATOM 646 C C . GLY A 1 84 ? 9.046 -16.007 -2.523 1.00 97.75 84 GLY A C 1
ATOM 647 O O . GLY A 1 84 ? 9.000 -14.786 -2.589 1.00 97.75 84 GLY A O 1
ATOM 648 N N . MET A 1 85 ? 7.930 -16.738 -2.429 1.00 97.12 85 MET A N 1
ATOM 649 C CA . MET A 1 85 ? 6.56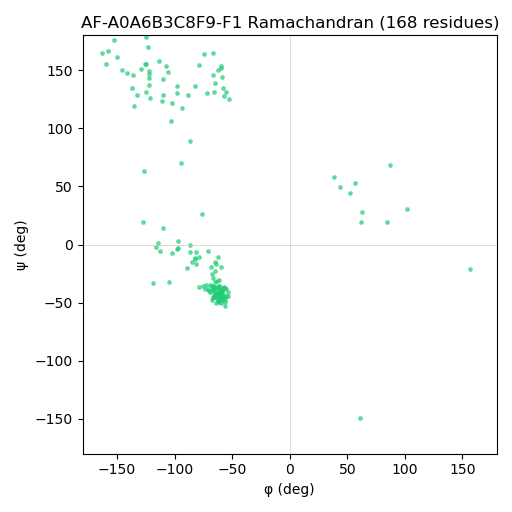2 -16.178 -2.488 1.00 97.12 85 MET A CA 1
ATOM 650 C C . MET A 1 85 ? 6.094 -15.457 -1.207 1.00 97.12 85 MET A C 1
ATOM 652 O O . MET A 1 85 ? 4.897 -15.376 -0.940 1.00 97.12 85 MET A O 1
ATOM 656 N N . TYR A 1 86 ? 7.017 -14.924 -0.401 1.00 98.44 86 TYR A N 1
ATOM 657 C CA . TYR A 1 86 ? 6.656 -14.026 0.700 1.00 98.44 86 TYR A CA 1
ATOM 658 C C . TYR A 1 86 ? 5.834 -12.837 0.156 1.00 98.44 86 TYR A C 1
ATOM 660 O O . TYR A 1 86 ? 6.247 -12.260 -0.858 1.00 98.44 86 TYR A O 1
ATOM 668 N N . PRO A 1 87 ? 4.679 -12.482 0.753 1.00 98.50 87 PRO A N 1
ATOM 669 C CA . PRO A 1 87 ? 3.829 -11.427 0.214 1.00 98.50 87 PRO A CA 1
ATOM 670 C C . PRO A 1 87 ? 4.583 -10.102 0.072 1.00 98.50 87 PRO A C 1
ATOM 672 O O . PRO A 1 87 ? 5.225 -9.619 1.008 1.00 98.50 87 PRO A O 1
ATOM 675 N N . LEU A 1 88 ? 4.516 -9.541 -1.134 1.00 98.56 88 LEU A N 1
ATOM 676 C CA . LEU A 1 88 ? 5.240 -8.339 -1.521 1.00 98.56 88 LEU A CA 1
ATOM 677 C C . LEU A 1 88 ? 4.283 -7.387 -2.223 1.00 98.56 88 LEU A C 1
ATOM 679 O O . LEU A 1 88 ? 3.605 -7.774 -3.173 1.00 98.56 88 LEU A O 1
ATOM 683 N N . MET A 1 89 ? 4.265 -6.147 -1.768 1.00 98.62 89 MET A N 1
ATOM 684 C CA . MET A 1 89 ? 3.533 -5.045 -2.366 1.00 98.62 89 MET A CA 1
ATOM 685 C C . MET A 1 89 ? 4.526 -4.027 -2.910 1.00 98.62 89 MET A C 1
ATOM 687 O O . MET A 1 89 ? 5.672 -3.944 -2.455 1.00 98.62 89 MET A O 1
ATOM 691 N N . VAL A 1 90 ? 4.072 -3.221 -3.858 1.00 98.69 90 VAL A N 1
ATOM 692 C CA . VAL A 1 90 ? 4.847 -2.086 -4.359 1.00 98.69 90 VAL A CA 1
ATOM 693 C C . VAL A 1 90 ? 4.036 -0.812 -4.261 1.00 98.69 90 VAL A C 1
ATOM 695 O O . VAL A 1 90 ? 2.811 -0.861 -4.250 1.00 98.69 90 VAL A O 1
ATOM 698 N N . ASP A 1 91 ? 4.719 0.318 -4.186 1.00 98.69 91 ASP A N 1
ATOM 699 C CA . ASP A 1 91 ? 4.108 1.635 -4.052 1.00 98.69 91 ASP A CA 1
ATOM 700 C C . ASP A 1 91 ? 4.788 2.617 -5.000 1.00 98.69 91 ASP A C 1
ATOM 702 O O . ASP A 1 91 ? 6.006 2.807 -4.928 1.00 98.69 91 ASP A O 1
ATOM 706 N N . ALA A 1 92 ? 3.994 3.174 -5.914 1.00 98.12 92 ALA A N 1
ATOM 707 C CA . ALA A 1 92 ? 4.446 4.084 -6.959 1.00 98.12 92 ALA A CA 1
ATOM 708 C C . ALA A 1 92 ? 4.227 5.564 -6.605 1.00 98.12 92 ALA A C 1
ATOM 710 O O . ALA A 1 92 ? 4.615 6.430 -7.389 1.00 98.12 92 ALA A O 1
ATOM 711 N N . ASN A 1 93 ? 3.591 5.865 -5.465 1.00 97.88 93 ASN A N 1
ATOM 712 C CA . ASN A 1 93 ? 3.292 7.219 -4.979 1.00 97.88 93 ASN A CA 1
ATOM 713 C C . ASN A 1 93 ? 2.770 8.177 -6.053 1.00 97.88 93 ASN A C 1
ATOM 715 O O . ASN A 1 93 ? 3.262 9.297 -6.206 1.00 97.88 93 ASN A O 1
ATOM 719 N N . GLN A 1 94 ? 1.773 7.726 -6.809 1.00 98.06 94 GLN A N 1
ATOM 720 C CA . GLN A 1 94 ? 1.100 8.479 -7.867 1.00 98.06 94 GLN A CA 1
ATOM 721 C C . GLN A 1 94 ? 2.026 8.889 -9.021 1.00 98.06 94 GLN A C 1
ATOM 723 O O . GLN A 1 94 ? 1.721 9.816 -9.775 1.00 98.06 94 GLN A O 1
ATOM 728 N N . GLY A 1 95 ? 3.175 8.219 -9.148 1.00 96.81 95 GLY A N 1
ATOM 729 C CA . GLY A 1 95 ? 4.256 8.592 -10.053 1.00 96.81 95 GLY A CA 1
ATOM 730 C C . GLY A 1 95 ? 4.041 8.196 -11.511 1.00 96.81 95 GLY A C 1
ATOM 731 O O . GLY A 1 95 ? 4.795 8.654 -12.371 1.00 96.81 95 GLY A O 1
ATOM 732 N N . TRP A 1 96 ? 3.038 7.370 -11.824 1.00 98.38 96 TRP A N 1
ATOM 733 C CA . TRP A 1 96 ? 2.804 6.913 -13.191 1.00 98.38 96 TRP A CA 1
ATOM 734 C C . TRP A 1 96 ? 1.604 7.583 -13.854 1.00 98.38 96 TRP A C 1
ATOM 736 O O . TRP A 1 96 ? 0.573 7.888 -13.256 1.00 98.38 96 TRP A O 1
ATOM 746 N N . THR A 1 97 ? 1.720 7.742 -15.167 1.00 98.19 97 THR A N 1
ATOM 747 C CA . THR A 1 97 ? 0.565 7.875 -16.057 1.00 98.19 97 THR A CA 1
ATOM 748 C C . THR A 1 97 ? -0.120 6.520 -16.251 1.00 98.19 97 THR A C 1
ATOM 750 O O . THR A 1 97 ? 0.484 5.468 -16.039 1.00 98.19 97 THR A O 1
ATOM 753 N N . LEU A 1 98 ? -1.360 6.517 -16.757 1.00 98.25 98 LEU A N 1
ATOM 754 C CA . LEU A 1 98 ? -2.086 5.273 -17.057 1.00 98.25 98 LEU A CA 1
ATOM 755 C C . LEU A 1 98 ? -1.290 4.328 -17.974 1.00 98.25 98 LEU A C 1
ATOM 757 O O . LEU A 1 98 ? -1.288 3.120 -17.757 1.00 98.25 98 LEU A O 1
ATOM 761 N N . GLY A 1 99 ? -0.606 4.865 -18.988 1.00 98.00 99 GLY A N 1
ATOM 762 C CA . GLY A 1 99 ? 0.204 4.061 -19.907 1.00 98.00 99 GLY A CA 1
ATOM 763 C C . GLY A 1 99 ? 1.411 3.418 -19.221 1.00 98.00 99 GLY A C 1
ATOM 764 O O . GLY A 1 99 ? 1.642 2.223 -19.391 1.00 98.00 99 GLY A O 1
ATOM 765 N N . GLN A 1 100 ? 2.134 4.191 -18.404 1.00 98.31 100 GLN A N 1
ATOM 766 C CA . GLN A 1 100 ? 3.270 3.688 -17.625 1.00 98.31 100 GLN A CA 1
ATOM 767 C C . GLN A 1 100 ? 2.831 2.629 -16.613 1.00 98.31 100 GLN A C 1
ATOM 769 O O . GLN A 1 100 ? 3.474 1.591 -16.517 1.00 98.31 100 GLN A O 1
ATOM 774 N N . ALA A 1 101 ? 1.708 2.840 -15.920 1.00 98.44 101 ALA A N 1
ATOM 775 C CA . ALA A 1 101 ? 1.182 1.871 -14.964 1.00 98.44 101 ALA A CA 1
ATOM 776 C C . ALA A 1 101 ? 0.807 0.543 -15.640 1.00 98.44 101 ALA A C 1
ATOM 778 O O . ALA A 1 101 ? 1.173 -0.517 -15.143 1.00 98.44 101 ALA A O 1
ATOM 779 N N . VAL A 1 102 ? 0.145 0.579 -16.806 1.00 98.19 102 VAL A N 1
ATOM 780 C CA . VAL A 1 102 ? -0.168 -0.642 -17.576 1.00 98.19 102 VAL A CA 1
ATOM 781 C C . VAL A 1 102 ? 1.110 -1.395 -17.959 1.00 98.19 102 VAL A C 1
ATOM 783 O O . VAL A 1 102 ? 1.170 -2.614 -17.804 1.00 98.19 102 VAL A O 1
ATOM 786 N N . GLN A 1 103 ? 2.140 -0.683 -18.429 1.00 97.81 103 GLN A N 1
ATOM 787 C CA . GLN A 1 103 ? 3.427 -1.295 -18.772 1.00 97.81 103 GLN A CA 1
ATOM 788 C C . GLN A 1 103 ? 4.114 -1.897 -17.540 1.00 97.81 103 GLN A C 1
ATOM 790 O O . GLN A 1 103 ? 4.482 -3.069 -17.565 1.00 97.81 103 GLN A O 1
ATOM 795 N N . ALA A 1 104 ? 4.235 -1.133 -16.453 1.00 98.31 104 ALA A N 1
ATOM 796 C CA . ALA A 1 104 ? 4.877 -1.573 -15.219 1.00 98.31 104 ALA A CA 1
ATOM 797 C C . ALA A 1 104 ? 4.184 -2.805 -14.625 1.00 98.31 104 ALA A C 1
ATOM 799 O O . ALA A 1 104 ? 4.826 -3.822 -14.377 1.00 98.31 104 ALA A O 1
ATOM 800 N N . MET A 1 105 ? 2.858 -2.764 -14.480 1.00 97.94 105 MET A N 1
ATOM 801 C CA . MET A 1 105 ? 2.090 -3.876 -13.917 1.00 97.94 105 MET A CA 1
ATOM 802 C C . MET A 1 105 ? 2.173 -5.140 -14.779 1.00 97.94 105 MET A C 1
ATOM 804 O O . MET A 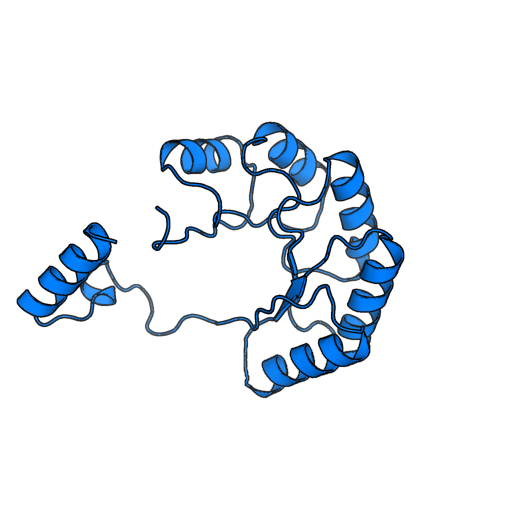1 105 ? 2.284 -6.231 -14.230 1.00 97.94 105 MET A O 1
ATOM 808 N N . SER A 1 106 ? 2.186 -5.012 -16.112 1.00 97.50 106 SER A N 1
ATOM 809 C CA . SER A 1 106 ? 2.415 -6.159 -17.002 1.00 97.50 106 SER A CA 1
ATOM 810 C C . SER A 1 106 ? 3.807 -6.762 -16.799 1.00 97.50 106 SER A C 1
ATOM 812 O O . SER A 1 106 ? 3.956 -7.980 -16.723 1.00 97.50 106 SER A O 1
ATOM 814 N N . ARG A 1 107 ? 4.837 -5.924 -16.637 1.00 97.75 107 ARG A N 1
ATOM 815 C CA . ARG A 1 107 ? 6.200 -6.390 -16.355 1.00 97.75 107 ARG A CA 1
ATOM 816 C C . ARG A 1 107 ? 6.331 -7.042 -14.986 1.00 97.75 107 ARG A C 1
ATOM 818 O O . ARG A 1 107 ? 7.143 -7.952 -14.843 1.00 97.75 107 ARG A O 1
ATOM 825 N N . PHE A 1 108 ? 5.518 -6.641 -14.016 1.00 97.69 108 PHE A N 1
ATOM 826 C CA . PHE A 1 108 ? 5.527 -7.205 -12.669 1.00 97.69 108 PHE A CA 1
ATOM 827 C C . PHE A 1 108 ? 4.645 -8.448 -12.493 1.00 97.69 108 PHE A C 1
ATOM 829 O O . PHE A 1 108 ? 4.714 -9.077 -11.441 1.00 97.69 108 PHE A O 1
ATOM 836 N N . GLU A 1 109 ? 3.848 -8.842 -13.490 1.00 96.06 109 GLU A N 1
ATOM 837 C CA . GLU A 1 109 ? 2.848 -9.913 -13.353 1.00 96.06 109 GLU A CA 1
ATOM 838 C C . GLU A 1 109 ? 3.449 -11.238 -12.847 1.00 96.06 109 GLU A C 1
ATOM 840 O O . GLU A 1 109 ? 2.943 -11.849 -11.904 1.00 96.06 109 GLU A O 1
ATOM 845 N N . HIS A 1 110 ? 4.598 -11.637 -13.399 1.00 95.12 110 HIS A N 1
ATOM 846 C CA . HIS A 1 110 ? 5.309 -12.860 -13.014 1.00 95.12 110 HIS A CA 1
ATOM 847 C C . HIS A 1 110 ? 5.847 -12.848 -11.571 1.00 95.12 110 HIS A C 1
ATOM 849 O O . HIS A 1 110 ? 6.199 -13.898 -11.035 1.00 95.12 110 HIS A O 1
ATOM 855 N N . LEU A 1 111 ? 5.911 -11.678 -10.931 1.00 97.50 111 LEU A N 1
ATOM 856 C CA . LEU A 1 111 ? 6.391 -11.533 -9.561 1.00 97.50 111 LEU A CA 1
ATOM 857 C C . LEU A 1 111 ? 5.306 -11.855 -8.533 1.00 97.50 111 LEU A C 1
ATOM 859 O O . LEU A 1 111 ? 5.644 -11.979 -7.357 1.00 97.50 111 LEU A O 1
ATOM 863 N N . GLY A 1 112 ? 4.033 -11.985 -8.928 1.00 97.25 112 GLY A N 1
ATOM 864 C CA . GLY A 1 112 ? 2.935 -12.319 -8.016 1.00 97.25 112 GLY A CA 1
ATOM 865 C C . GLY A 1 112 ? 2.821 -11.331 -6.853 1.00 97.25 112 GLY A C 1
ATOM 866 O O . GLY A 1 112 ? 2.892 -11.726 -5.686 1.00 97.25 112 GLY A O 1
ATOM 867 N N . LEU A 1 113 ? 2.750 -10.036 -7.172 1.00 98.38 113 LEU A N 1
ATOM 868 C CA . LEU A 1 113 ? 2.596 -8.975 -6.179 1.00 98.38 113 LEU A CA 1
ATOM 869 C C . LEU A 1 113 ? 1.227 -9.065 -5.493 1.00 98.38 113 LEU A C 1
ATOM 871 O O . LEU A 1 113 ? 0.227 -9.424 -6.110 1.00 98.38 113 LEU A O 1
ATOM 875 N N . TYR A 1 114 ? 1.186 -8.715 -4.210 1.00 98.25 114 TYR A N 1
ATOM 876 C CA . TYR A 1 114 ? -0.030 -8.752 -3.402 1.00 98.25 114 TYR A CA 1
ATOM 877 C C . TYR A 1 114 ? -0.932 -7.530 -3.668 1.00 98.25 114 TYR A C 1
ATOM 879 O O . TYR A 1 114 ? -2.149 -7.679 -3.735 1.00 98.25 114 TYR A O 1
ATOM 887 N N . TRP A 1 115 ? -0.345 -6.345 -3.894 1.00 98.50 115 TRP A N 1
ATOM 888 C CA . TRP A 1 115 ? -0.996 -5.196 -4.543 1.00 98.50 115 TRP A CA 1
ATOM 889 C C . TRP A 1 115 ? 0.037 -4.218 -5.130 1.00 98.50 115 TRP A C 1
ATOM 891 O O . TRP A 1 115 ? 1.224 -4.262 -4.784 1.00 98.50 115 TRP A O 1
ATOM 901 N N . VAL A 1 116 ? -0.440 -3.301 -5.974 1.00 98.62 116 VAL A N 1
ATOM 902 C CA . VAL A 1 116 ? 0.259 -2.082 -6.412 1.00 98.62 116 VAL A CA 1
ATOM 903 C C . VAL A 1 116 ? -0.444 -0.867 -5.819 1.00 98.62 116 VAL A C 1
ATOM 905 O O . VAL A 1 116 ? -1.647 -0.689 -5.998 1.00 98.62 116 VAL A O 1
ATOM 908 N N . GLU A 1 117 ? 0.297 -0.053 -5.079 1.00 98.69 117 GLU A N 1
ATOM 909 C CA . GLU A 1 117 ? -0.224 1.092 -4.342 1.00 98.69 117 GLU A CA 1
ATOM 910 C C . GLU A 1 117 ? -0.027 2.400 -5.094 1.00 98.69 117 GLU A C 1
ATOM 912 O O . GLU A 1 117 ? 1.044 2.632 -5.659 1.00 98.69 117 GLU A O 1
ATOM 917 N N . GLU A 1 118 ? -1.078 3.225 -5.079 1.00 98.25 118 GLU A N 1
ATOM 918 C CA . GLU A 1 118 ? -1.147 4.544 -5.710 1.00 98.25 118 GLU A CA 1
ATOM 919 C C . GLU A 1 118 ? -0.428 4.584 -7.073 1.00 98.25 118 GLU A C 1
ATOM 921 O O . GLU A 1 118 ? 0.510 5.358 -7.256 1.00 98.25 118 GLU A O 1
ATOM 926 N N . PRO A 1 119 ? -0.815 3.744 -8.057 1.00 98.25 119 PRO A N 1
ATOM 927 C CA . PRO A 1 119 ? -0.161 3.752 -9.363 1.00 98.25 119 PRO A CA 1
ATOM 928 C C . PRO A 1 119 ? -0.334 5.098 -10.077 1.00 98.25 119 PRO A C 1
ATOM 930 O O . PRO A 1 119 ? 0.576 5.552 -10.764 1.00 98.25 119 PRO A O 1
ATOM 933 N N . LEU A 1 120 ? -1.495 5.739 -9.920 1.00 98.50 120 LEU A N 1
ATOM 934 C CA . LEU A 1 120 ? -1.881 6.966 -10.614 1.00 98.50 120 LEU A CA 1
ATOM 935 C C . LEU A 1 120 ? -2.233 8.062 -9.609 1.00 98.50 120 LEU A C 1
ATOM 937 O O . LEU A 1 120 ? -2.421 7.795 -8.424 1.00 98.50 120 LEU A O 1
ATOM 941 N N . ARG A 1 121 ? -2.396 9.295 -10.097 1.00 97.88 121 ARG A N 1
ATOM 942 C CA . ARG A 1 121 ? -2.889 10.404 -9.274 1.00 97.88 121 ARG A CA 1
ATOM 943 C C . ARG A 1 121 ? -4.261 10.104 -8.678 1.00 97.88 121 ARG A C 1
ATOM 945 O O . ARG A 1 121 ? -5.169 9.649 -9.372 1.00 97.88 121 ARG A O 1
ATOM 952 N N . VAL A 1 122 ? -4.406 10.403 -7.391 1.00 95.38 122 VAL A N 1
ATOM 953 C CA . VAL A 1 122 ? -5.573 10.045 -6.570 1.00 95.38 122 VAL A CA 1
ATOM 954 C C . VAL A 1 122 ? -6.885 10.712 -7.011 1.00 95.38 122 VAL A C 1
ATOM 956 O O . VAL A 1 122 ? -7.971 10.274 -6.631 1.00 95.38 122 VAL A O 1
ATOM 959 N N . ASP A 1 123 ? -6.824 11.769 -7.813 1.00 95.19 123 ASP A N 1
ATOM 960 C CA . ASP A 1 123 ? -7.988 12.453 -8.376 1.00 95.19 123 ASP A CA 1
ATOM 961 C C . ASP A 1 123 ? -8.557 11.762 -9.629 1.00 95.19 123 ASP A C 1
ATOM 963 O O . ASP A 1 123 ? -9.720 11.983 -9.970 1.00 95.19 123 ASP A O 1
ATOM 967 N N . ASP A 1 124 ? -7.803 10.870 -10.280 1.00 96.94 124 ASP A N 1
ATOM 968 C CA . ASP A 1 124 ? -8.235 10.191 -11.506 1.00 96.94 124 A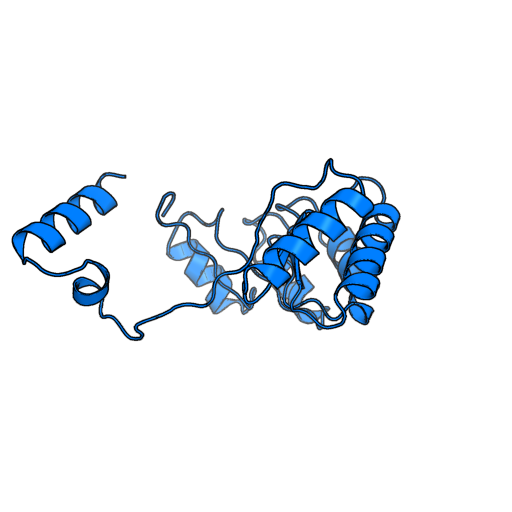SP A CA 1
ATOM 969 C C . ASP A 1 124 ? -8.869 8.815 -11.228 1.00 96.94 124 ASP A C 1
ATOM 971 O O . ASP A 1 124 ? -8.320 7.750 -11.530 1.00 96.94 124 ASP A O 1
ATOM 975 N N . VAL A 1 125 ? -10.068 8.837 -10.638 1.00 97.44 125 VAL A N 1
ATOM 976 C CA . VAL A 1 125 ? -10.857 7.627 -10.320 1.00 97.44 125 VAL A CA 1
ATOM 977 C C . VAL A 1 125 ? -11.145 6.793 -11.577 1.00 97.44 125 VAL A C 1
ATOM 979 O O . VAL A 1 125 ? -11.111 5.562 -11.547 1.00 97.44 125 VAL A O 1
ATOM 982 N N . VAL A 1 126 ? -11.401 7.450 -12.713 1.00 97.88 126 VAL A N 1
ATOM 983 C CA . VAL A 1 126 ? -11.731 6.775 -13.978 1.00 97.88 126 VAL A CA 1
ATOM 984 C C . VAL A 1 126 ? -10.509 6.061 -14.552 1.00 97.88 126 VAL A C 1
ATOM 986 O O . VAL A 1 126 ? -10.633 4.947 -15.067 1.00 97.88 126 VAL A O 1
ATOM 989 N N . ALA A 1 127 ? -9.317 6.658 -14.477 1.00 98.00 127 ALA A N 1
ATOM 990 C CA . ALA A 1 127 ? -8.103 5.972 -14.901 1.00 98.00 127 ALA A CA 1
ATOM 991 C C . ALA A 1 127 ? -7.773 4.781 -13.998 1.00 98.00 127 ALA A C 1
ATOM 993 O O . ALA A 1 127 ? -7.370 3.746 -14.527 1.00 98.00 127 ALA A O 1
ATOM 994 N N . HIS A 1 128 ? -8.021 4.870 -12.689 1.00 98.38 128 HIS A N 1
ATOM 995 C CA . HIS A 1 128 ? -7.887 3.724 -11.787 1.00 98.38 128 HIS A CA 1
ATOM 996 C C . HIS A 1 128 ? -8.831 2.576 -12.164 1.00 98.38 128 HIS A C 1
ATOM 998 O O . HIS A 1 128 ? -8.378 1.443 -12.316 1.00 98.38 128 HIS A O 1
ATOM 1004 N N . GLN A 1 129 ? -10.108 2.866 -12.441 1.00 98.00 129 GLN A N 1
ATOM 1005 C CA . GLN A 1 129 ? -11.058 1.863 -12.938 1.00 98.00 129 GLN A CA 1
ATOM 1006 C C . GLN A 1 129 ? -10.557 1.195 -14.232 1.00 98.00 129 GLN A C 1
ATOM 1008 O O . GLN A 1 129 ? -10.580 -0.029 -14.372 1.00 98.00 129 GLN A O 1
ATOM 1013 N N . ARG A 1 130 ? -10.058 1.992 -15.187 1.00 98.12 130 ARG A N 1
ATOM 1014 C CA . ARG A 1 130 ? -9.504 1.483 -16.454 1.00 98.12 130 ARG A CA 1
ATOM 1015 C C . ARG A 1 130 ? -8.242 0.649 -16.255 1.00 98.12 130 ARG A C 1
ATOM 1017 O O . ARG A 1 130 ? -8.035 -0.296 -17.011 1.00 98.12 130 ARG A O 1
ATOM 1024 N N . LEU A 1 131 ? -7.386 1.025 -15.307 1.00 98.12 131 LEU A N 1
ATOM 1025 C CA . LEU A 1 131 ? -6.171 0.288 -14.975 1.00 98.12 131 LEU A CA 1
ATOM 1026 C C . LEU A 1 131 ? -6.524 -1.060 -14.345 1.00 98.12 131 LEU A C 1
ATOM 1028 O O . LEU A 1 131 ? -6.032 -2.087 -14.807 1.00 98.12 131 LEU A O 1
ATOM 1032 N N . ARG A 1 132 ? -7.434 -1.060 -13.366 1.00 97.06 132 ARG A N 1
ATOM 1033 C CA . ARG A 1 132 ? -7.902 -2.269 -12.687 1.00 97.06 132 ARG A CA 1
ATOM 1034 C C . ARG A 1 132 ? -8.504 -3.279 -13.658 1.00 97.06 132 ARG A C 1
ATOM 1036 O O . ARG A 1 132 ? -8.144 -4.445 -13.627 1.00 97.06 132 ARG A O 1
ATOM 1043 N N . ALA A 1 133 ? -9.324 -2.821 -14.605 1.00 96.00 133 ALA A N 1
ATOM 1044 C CA . ALA A 1 133 ? -9.907 -3.680 -15.640 1.00 96.00 133 ALA A CA 1
ATOM 1045 C C . ALA A 1 133 ? -8.874 -4.339 -16.584 1.00 96.00 133 ALA A C 1
ATOM 1047 O O . ALA A 1 133 ? -9.238 -5.197 -17.387 1.00 96.00 133 AL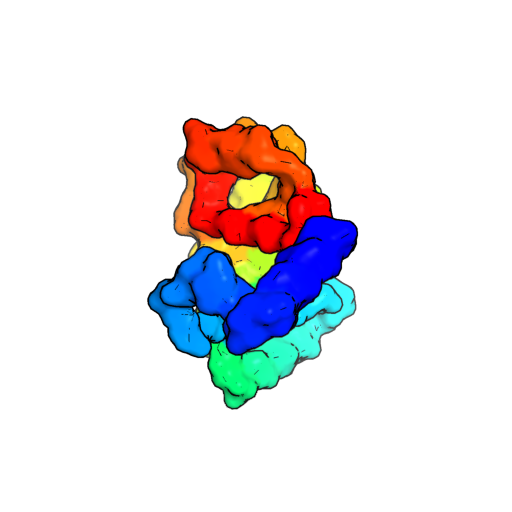A A O 1
ATOM 1048 N N . ARG A 1 134 ? -7.603 -3.918 -16.538 1.00 95.19 134 ARG A N 1
ATOM 1049 C CA . ARG A 1 134 ? -6.508 -4.400 -17.397 1.00 95.19 134 ARG A CA 1
ATOM 1050 C C . ARG A 1 134 ? -5.402 -5.117 -16.629 1.00 95.19 134 ARG A C 1
ATOM 1052 O O . ARG A 1 134 ? -4.445 -5.554 -17.261 1.00 95.19 134 ARG A O 1
ATOM 1059 N N . SER A 1 135 ? -5.494 -5.205 -15.306 1.00 92.44 135 SER A N 1
ATOM 1060 C CA . SER A 1 135 ? -4.481 -5.854 -14.484 1.00 92.44 135 SER A CA 1
ATOM 1061 C C . SER A 1 135 ? -5.082 -6.985 -13.669 1.00 92.44 135 SER A C 1
ATOM 1063 O O . SER A 1 135 ? -6.199 -6.898 -13.173 1.00 92.44 135 SER A O 1
ATOM 1065 N N . THR A 1 136 ? -4.307 -8.051 -13.519 1.00 93.12 136 THR A N 1
ATOM 1066 C CA . THR A 1 136 ? -4.585 -9.150 -12.592 1.00 93.12 136 THR A CA 1
ATOM 1067 C C . THR A 1 136 ? -4.082 -8.847 -11.181 1.00 93.12 136 THR A C 1
ATOM 1069 O O . THR A 1 136 ? -4.475 -9.522 -10.233 1.00 93.12 136 THR A O 1
ATOM 1072 N N . THR A 1 137 ? -3.219 -7.837 -11.025 1.00 97.38 137 THR A N 1
ATOM 1073 C CA . THR A 1 137 ? -2.659 -7.453 -9.727 1.00 97.38 137 THR A CA 1
ATOM 1074 C C . THR A 1 137 ? -3.577 -6.437 -9.041 1.00 97.38 137 THR A C 1
ATOM 1076 O O . THR A 1 137 ? -3.901 -5.420 -9.662 1.00 97.38 137 THR A O 1
ATOM 1079 N N . PRO A 1 138 ? -3.966 -6.660 -7.772 1.00 98.19 138 PRO A N 1
ATOM 1080 C CA . PRO A 1 138 ? -4.831 -5.739 -7.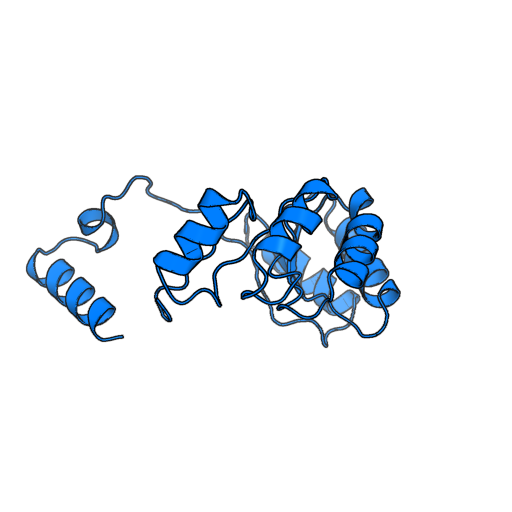041 1.00 98.19 138 PRO A CA 1
ATOM 1081 C C . PRO A 1 138 ? -4.251 -4.330 -6.901 1.00 98.19 138 PRO A C 1
ATOM 1083 O O . PRO A 1 138 ? -3.032 -4.153 -6.816 1.00 98.19 138 PRO A O 1
ATOM 1086 N N . ILE A 1 139 ? -5.128 -3.332 -6.800 1.00 98.50 139 ILE A N 1
ATOM 1087 C CA . ILE A 1 139 ? -4.751 -1.924 -6.620 1.00 98.50 139 ILE A CA 1
ATOM 1088 C C . ILE A 1 139 ? -5.112 -1.447 -5.210 1.00 98.50 139 ILE A C 1
ATOM 1090 O O . ILE A 1 139 ? -6.253 -1.591 -4.766 1.00 98.50 139 ILE A O 1
ATOM 1094 N N . GLY A 1 140 ? -4.143 -0.843 -4.517 1.00 98.12 140 GLY A N 1
ATOM 1095 C CA . GLY A 1 140 ? -4.326 -0.192 -3.218 1.00 98.12 140 GLY A CA 1
ATOM 1096 C C . GLY A 1 140 ? -4.214 1.330 -3.305 1.00 98.12 140 GLY A C 1
ATOM 1097 O O . GLY A 1 140 ? -3.403 1.841 -4.075 1.00 98.12 140 GLY A O 1
ATOM 1098 N N . LEU A 1 141 ? -5.032 2.057 -2.542 1.00 97.56 141 LEU A N 1
ATOM 1099 C CA . LEU A 1 141 ? -4.898 3.508 -2.354 1.00 97.56 141 LEU A CA 1
ATOM 1100 C C . LEU A 1 141 ? -5.686 4.002 -1.138 1.00 97.56 141 LEU A C 1
ATOM 1102 O O . LEU A 1 141 ? -6.606 3.338 -0.653 1.00 97.56 141 LEU A O 1
ATOM 1106 N N . GLY A 1 142 ? -5.387 5.220 -0.688 1.00 96.38 142 GLY A N 1
ATOM 1107 C CA . GLY A 1 142 ? -6.214 5.918 0.298 1.00 96.38 142 GLY A CA 1
ATOM 1108 C C . GLY A 1 142 ? -5.489 6.989 1.103 1.00 96.38 142 GLY A C 1
ATOM 1109 O O . GLY A 1 142 ? -6.150 7.895 1.603 1.00 96.38 142 GLY A O 1
ATOM 1110 N N . GLU A 1 143 ? -4.155 6.944 1.186 1.00 95.25 143 GLU A N 1
ATOM 1111 C CA . GLU A 1 143 ? -3.381 7.889 2.006 1.00 95.25 143 GLU A CA 1
ATOM 1112 C C . GLU A 1 143 ? -3.484 9.344 1.512 1.00 95.25 143 GLU A C 1
ATOM 1114 O O . GLU A 1 143 ? -3.308 10.288 2.285 1.00 95.25 143 GLU A O 1
ATOM 1119 N N . ASN A 1 144 ? -3.818 9.553 0.235 1.00 96.31 144 ASN A N 1
ATOM 1120 C CA . ASN A 1 144 ? -4.059 10.874 -0.347 1.00 96.31 144 ASN A CA 1
ATOM 1121 C C . ASN A 1 144 ? -5.536 11.135 -0.704 1.00 96.31 144 ASN A C 1
ATOM 1123 O O . ASN A 1 144 ? -5.837 12.089 -1.421 1.00 96.31 144 ASN A O 1
ATOM 1127 N N . VAL A 1 145 ? -6.467 10.312 -0.212 1.00 96.44 145 VAL A N 1
ATOM 1128 C CA . VAL A 1 145 ? -7.912 10.557 -0.320 1.00 96.44 145 VAL A CA 1
ATOM 1129 C C . VAL A 1 145 ? -8.365 11.285 0.940 1.00 96.44 145 VAL A C 1
ATOM 1131 O O . VAL A 1 145 ? -8.266 10.734 2.027 1.00 96.44 145 VAL A O 1
ATOM 1134 N N . TYR A 1 146 ? -8.874 12.513 0.808 1.00 95.56 146 TYR A N 1
ATOM 1135 C CA . TYR A 1 146 ? -9.131 13.384 1.970 1.00 95.56 146 TYR A CA 1
ATOM 1136 C C . TYR A 1 146 ? -10.599 13.464 2.402 1.00 95.56 146 TYR A C 1
ATOM 1138 O O . TYR A 1 146 ? -10.920 14.106 3.397 1.00 95.56 146 TYR A O 1
ATOM 1146 N N . THR A 1 147 ? -11.519 12.885 1.629 1.00 95.38 147 THR A N 1
ATOM 1147 C CA . THR A 1 147 ? -12.956 13.051 1.875 1.00 95.38 147 THR A CA 1
ATOM 1148 C C . THR A 1 147 ? -13.702 11.735 1.755 1.00 95.38 147 THR A C 1
ATOM 1150 O O . THR A 1 147 ? -13.399 10.901 0.898 1.00 95.38 147 THR A O 1
ATOM 1153 N N . LEU A 1 148 ? -14.748 11.582 2.572 1.00 94.94 148 LEU A N 1
ATOM 1154 C CA . LEU A 1 148 ? -15.678 10.458 2.475 1.00 94.94 148 LEU A CA 1
ATOM 1155 C C . LEU A 1 148 ? -16.294 10.359 1.071 1.00 94.94 148 LEU A C 1
ATOM 1157 O O . LEU A 1 148 ? -16.486 9.268 0.546 1.00 94.94 148 LEU A O 1
ATOM 1161 N N . GLN A 1 149 ? -16.578 11.501 0.442 1.00 96.56 149 GLN A N 1
ATOM 1162 C CA . GLN A 1 149 ? -17.131 11.567 -0.907 1.00 96.56 149 GLN A CA 1
ATOM 1163 C C . GLN A 1 149 ? -16.179 10.952 -1.935 1.00 96.56 149 GLN A C 1
ATOM 1165 O O . GLN A 1 149 ? -16.628 10.190 -2.786 1.00 96.56 149 GLN A O 1
ATOM 1170 N N . GLN A 1 150 ? -14.879 11.236 -1.843 1.00 96.12 150 GLN A N 1
ATOM 1171 C CA . GLN A 1 150 ? -13.891 10.672 -2.759 1.00 96.12 150 GLN A CA 1
ATOM 1172 C C . GLN A 1 150 ? -13.678 9.171 -2.506 1.00 96.12 150 GLN A C 1
ATOM 1174 O O . GLN A 1 150 ? -13.627 8.406 -3.467 1.00 96.12 150 GLN A O 1
ATOM 1179 N N . PHE A 1 151 ? -13.673 8.706 -1.249 1.00 97.25 151 PHE A N 1
ATOM 1180 C CA . PHE A 1 151 ? -13.710 7.261 -0.969 1.00 97.25 151 PHE A CA 1
ATOM 1181 C C . PHE A 1 151 ? -14.942 6.593 -1.588 1.00 97.25 151 PHE A C 1
ATOM 1183 O O . PHE A 1 151 ? -14.819 5.566 -2.254 1.00 97.25 151 PHE A O 1
ATOM 1190 N N . ASN A 1 152 ? -16.121 7.203 -1.441 1.00 96.94 152 ASN A N 1
ATOM 1191 C CA . ASN A 1 152 ? -17.351 6.693 -2.044 1.00 96.94 152 ASN A CA 1
ATOM 1192 C C . ASN A 1 152 ? -17.264 6.644 -3.574 1.00 96.94 152 ASN A C 1
ATOM 1194 O O . ASN A 1 152 ? -17.786 5.708 -4.169 1.00 96.94 152 ASN A O 1
ATOM 1198 N N . GLN A 1 153 ? -16.594 7.603 -4.219 1.00 97.38 153 GLN A N 1
ATOM 1199 C CA . GLN A 1 153 ? -16.354 7.555 -5.663 1.00 97.38 153 GLN A CA 1
ATOM 1200 C C . GLN A 1 153 ? -15.493 6.348 -6.049 1.00 97.38 153 GLN A C 1
ATOM 1202 O O . GLN A 1 153 ? -15.863 5.636 -6.980 1.00 97.38 153 GLN A O 1
ATOM 1207 N N . TYR A 1 154 ? -14.396 6.081 -5.337 1.00 97.69 154 TYR A N 1
ATOM 1208 C CA . TYR A 1 154 ? -13.554 4.909 -5.600 1.00 97.69 154 TYR A CA 1
ATOM 1209 C C . TYR A 1 154 ? -14.321 3.592 -5.440 1.00 97.69 154 TYR A C 1
ATOM 1211 O O . TYR A 1 154 ? -14.270 2.741 -6.328 1.00 97.69 154 TYR A O 1
ATOM 1219 N N . LEU A 1 155 ? -15.082 3.457 -4.352 1.00 96.38 155 LEU A N 1
ATOM 1220 C CA . LEU A 1 155 ? -15.876 2.260 -4.070 1.00 96.38 155 LEU A CA 1
ATOM 1221 C C . LEU A 1 155 ? -17.012 2.068 -5.083 1.00 96.38 155 LEU A C 1
ATOM 1223 O O . LEU A 1 155 ? -17.192 0.975 -5.610 1.00 96.38 155 LEU A O 1
ATOM 1227 N N . ALA A 1 156 ? -17.761 3.129 -5.398 1.00 97.38 156 ALA A N 1
ATOM 1228 C CA . ALA A 1 156 ? -18.893 3.057 -6.323 1.00 97.38 156 ALA A CA 1
ATOM 1229 C C . ALA A 1 156 ? -18.473 2.763 -7.771 1.00 97.38 156 ALA A C 1
ATOM 1231 O O . ALA A 1 156 ? -19.274 2.236 -8.540 1.00 97.38 156 ALA A O 1
ATOM 1232 N N . ASN A 1 157 ? -17.238 3.108 -8.147 1.00 96.88 157 ASN A N 1
ATOM 1233 C CA . ASN A 1 157 ? -16.698 2.850 -9.482 1.00 96.88 157 ASN A CA 1
ATOM 1234 C C . ASN A 1 157 ? -15.850 1.571 -9.562 1.00 96.88 157 ASN A C 1
ATOM 1236 O O . ASN A 1 157 ? -15.316 1.293 -10.636 1.00 96.88 157 ASN A O 1
ATOM 1240 N N . ASP A 1 158 ? -15.731 0.803 -8.471 1.00 96.06 158 ASP A N 1
ATOM 1241 C CA . ASP A 1 158 ? -14.905 -0.413 -8.409 1.00 96.06 158 ASP A CA 1
ATOM 1242 C C . ASP A 1 158 ? -13.458 -0.138 -8.877 1.00 96.06 158 ASP A C 1
ATOM 1244 O O . ASP A 1 158 ? -12.882 -0.845 -9.708 1.00 96.06 158 ASP A O 1
ATOM 1248 N N . ALA A 1 159 ? -12.909 0.987 -8.401 1.00 97.44 159 ALA A N 1
ATOM 1249 C CA . ALA A 1 159 ? -11.651 1.566 -8.874 1.00 97.44 159 ALA A CA 1
ATOM 1250 C C . ALA A 1 159 ? -10.431 1.205 -8.002 1.00 97.44 159 ALA A C 1
ATOM 1252 O O . ALA A 1 159 ? -9.309 1.569 -8.345 1.00 97.44 159 ALA A O 1
ATOM 1253 N N . CYS A 1 160 ? -10.620 0.482 -6.898 1.00 97.38 160 CYS A N 1
ATOM 1254 C CA . CYS A 1 160 ? -9.540 -0.085 -6.091 1.00 97.38 160 CYS A CA 1
ATOM 1255 C C . CYS A 1 160 ? -9.989 -1.380 -5.404 1.00 97.38 160 CYS A C 1
ATOM 1257 O O . CYS A 1 160 ? -11.182 -1.634 -5.261 1.00 97.38 160 CYS A O 1
ATOM 1259 N N . ASP A 1 161 ? -9.019 -2.181 -4.967 1.00 97.81 161 ASP A N 1
ATOM 1260 C CA . ASP A 1 161 ? -9.240 -3.435 -4.238 1.00 97.81 161 ASP A CA 1
ATOM 1261 C C . ASP A 1 161 ? -8.924 -3.286 -2.743 1.00 97.81 161 ASP A C 1
ATOM 1263 O O . ASP A 1 161 ? -9.570 -3.907 -1.899 1.00 97.81 161 ASP A O 1
ATOM 1267 N N . PHE A 1 162 ? -7.950 -2.433 -2.405 1.00 97.69 162 PHE A N 1
ATOM 1268 C CA . PHE A 1 162 ? -7.549 -2.141 -1.030 1.00 97.69 162 PHE A CA 1
ATOM 1269 C C . PHE A 1 162 ? -7.696 -0.649 -0.717 1.00 97.69 162 PHE A C 1
ATOM 1271 O O . PHE A 1 162 ? -7.121 0.202 -1.395 1.00 97.69 162 PHE A O 1
ATOM 1278 N N . VAL A 1 163 ? -8.432 -0.338 0.353 1.00 97.00 163 VAL A N 1
ATOM 1279 C CA . VAL A 1 163 ? -8.595 1.028 0.874 1.00 97.00 163 VAL A CA 1
ATOM 1280 C C . VAL A 1 163 ? -7.640 1.259 2.042 1.00 97.00 163 VAL A C 1
ATOM 1282 O O . VAL A 1 163 ? -7.593 0.462 2.979 1.00 97.00 163 VAL A O 1
ATOM 1285 N N . GLN A 1 164 ? -6.904 2.368 2.001 1.00 96.69 164 GLN A N 1
ATOM 1286 C CA . GLN A 1 164 ? -5.833 2.700 2.945 1.00 96.69 164 GLN A CA 1
ATOM 1287 C C . GLN A 1 164 ? -6.055 4.088 3.562 1.00 96.69 164 GLN A C 1
ATOM 1289 O O . GLN A 1 164 ? -5.289 5.015 3.327 1.00 96.69 164 GLN A O 1
ATOM 1294 N N . ALA A 1 165 ? -7.144 4.257 4.315 1.00 95.88 165 ALA A N 1
ATOM 1295 C CA . ALA A 1 165 ? -7.453 5.536 4.954 1.00 95.88 165 ALA A CA 1
ATOM 1296 C C . ALA A 1 165 ? -6.419 5.905 6.036 1.00 95.88 165 ALA A C 1
ATOM 1298 O O . ALA A 1 165 ? -6.128 5.098 6.921 1.00 95.88 165 ALA A O 1
ATOM 1299 N N . ASP A 1 166 ? -5.913 7.140 5.987 1.00 95.44 166 ASP A N 1
ATOM 1300 C CA . ASP A 1 166 ? -4.997 7.700 6.986 1.00 95.44 166 ASP A CA 1
ATOM 1301 C C . ASP A 1 166 ? -5.740 8.663 7.924 1.00 95.44 166 ASP A C 1
ATOM 1303 O O . ASP A 1 166 ? -6.042 9.799 7.557 1.00 95.44 166 ASP A O 1
ATOM 1307 N N . LEU A 1 167 ? -5.987 8.229 9.165 1.00 92.25 167 LEU A N 1
ATOM 1308 C CA . LEU A 1 167 ? -6.655 9.030 10.205 1.00 92.25 167 LEU A CA 1
ATOM 1309 C C . LEU A 1 167 ? -5.920 10.338 10.545 1.00 92.25 167 LEU A C 1
ATOM 1311 O O . LEU A 1 167 ? -6.500 11.248 11.132 1.00 92.25 167 LEU A O 1
ATOM 1315 N N . GLY A 1 168 ? -4.631 10.456 10.215 1.00 91.56 168 GLY A N 1
ATOM 1316 C CA . GLY A 1 168 ? -3.894 11.711 10.347 1.00 91.56 168 GLY A CA 1
ATOM 1317 C C . GLY A 1 168 ? -4.361 12.791 9.366 1.00 91.56 168 GLY A C 1
ATOM 1318 O O . GLY A 1 168 ? -4.101 13.975 9.599 1.00 91.56 168 GLY A O 1
ATOM 1319 N N . ARG A 1 169 ? -5.052 12.393 8.292 1.00 89.25 169 ARG A N 1
ATOM 1320 C CA . ARG A 1 169 ? -5.432 13.237 7.155 1.00 89.25 169 ARG A CA 1
ATOM 1321 C C . ARG A 1 169 ? -6.941 13.354 6.953 1.00 89.25 169 ARG A C 1
ATOM 1323 O O . ARG A 1 169 ? -7.372 14.416 6.503 1.00 89.25 169 ARG A O 1
ATOM 1330 N N . VAL A 1 170 ? -7.705 12.301 7.258 1.00 88.38 170 VAL A N 1
ATOM 1331 C CA . VAL A 1 170 ? -9.173 12.247 7.095 1.00 88.38 170 VAL A CA 1
ATOM 1332 C C . VAL A 1 170 ? -9.943 12.345 8.394 1.00 88.38 170 VAL A C 1
ATOM 1334 O O . VAL A 1 170 ? -9.411 11.906 9.436 1.00 88.38 170 VAL A O 1
#

Solvent-accessible surface area (backbone atoms only — not comparable to full-atom values): 9614 Å² total; per-residue (Å²): 96,69,65,60,54,51,51,52,50,52,22,59,76,70,72,44,59,58,56,60,78,74,61,60,89,67,96,77,77,89,50,60,39,73,54,96,47,66,89,51,54,51,68,58,50,36,52,52,49,50,49,32,53,73,75,64,37,67,29,33,37,43,44,44,72,54,96,50,65,65,59,42,52,51,35,53,48,53,35,40,72,74,58,47,92,58,47,34,31,39,34,27,79,36,66,30,53,73,69,54,38,54,52,51,52,61,72,43,53,90,69,64,49,66,28,41,24,30,46,39,51,83,85,44,50,67,56,34,26,58,49,51,78,73,45,93,57,41,35,28,44,30,74,80,54,65,43,74,69,56,51,48,50,32,62,77,58,63,29,56,74,40,83,42,77,40,70,85,70,81

Radius of gyration: 17.9 Å; Cα contacts (8 Å, |Δi|>4): 249; chains: 1; bounding box: 40×34×51 Å

Sequence (170 aa):
AVDIAVWDALAKERGVPLADL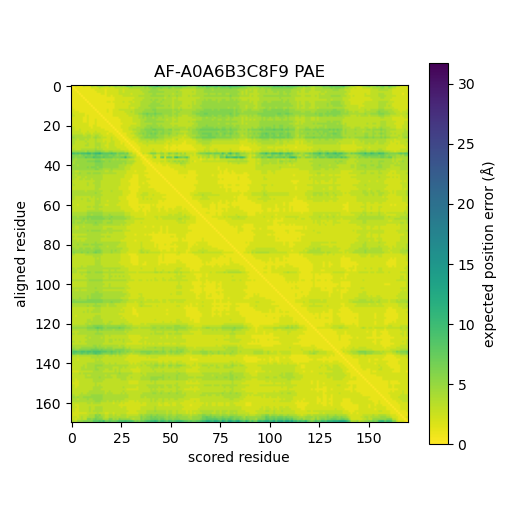LGRVRDRVPLYGSGINLNLSAEEVVEQVKGWKADGYFAAKVKVGKPDLEEDVERLTKIREAVGMYPLMVDANQGWTLGQAVQAMSRFEHLGLYWVEEPLRVDDVVAHQRLRARSTTPIGLGENVYTLQQFNQYLANDACDFVQADLGRV

Mean predicted aligned error: 2.8 Å

pLDDT: mean 97.05, std 1.89, range [88.38, 98.69]

Organism: NCBI:txid2706042

Foldseek 3Di:
DVVVVVLVVVCVVVVHDSCVVVPPPDDDDAAEAEDADQVPALVVVLVSQVVRVVVPGQAYEEEDQPPDLVRVLVSLVSNCVSPPVRAYEYEDPQNDDLVVLLVSQVSCVVSPHQAYENPHDLVCLVSLLVSVVRHPHFYEYAPPPQDPVSVCSNVVSVSGDYHDHDPVRD

Nearest PDB structures (foldseek):
  2ppg-assembly1_A  TM=9.244E-01  e=1.224E-11  Sinorhizobium meliloti 1021
  2ppg-assembly1_D  TM=9.248E-01  e=3.592E-11  Sinorhizobium meliloti 1021
  2ppg-assembly1_C-2  TM=9.181E-01  e=9.895E-11  Sinorhizobium meliloti 1021
  3jva-assembly1_H  TM=9.274E-01  e=1.986E-10  Enterococcus faecalis V583
  3i6t-assembly2_D  TM=8.934E-01  e=1.781E-08  Jannaschia sp. CCS1

InterPro domains:
  IPR013342 Mandelate racemase, C-terminal domain [PF13378] (44-170)
  IPR013342 Mandelate racemase, C-terminal domain [SM00922] (42-138)
  IPR018110 Mandelate racemase/muconate lactonizing enzyme, conserved site [PS00909] (88-119)
  IPR029017 Enolase-like, N-terminal [G3DSA:3.30.390.10] (1-15)
  IPR036849 Enolase-like, C-terminal domain superfamily [G3DSA:3.20.20.120] (16-170)
  IPR036849 Enolase-like, C-terminal domain superfamily [SSF51604] (11-169)
  IPR046945 L-rhamnonate dehydratase-like [PTHR13794] (1-170)